Protein AF-A0A7J0FHS6-F1 (afdb_monomer_lite)

Organism: NCBI:txid165716

Structure (mmCIF, N/CA/C/O backbone):
data_AF-A0A7J0FHS6-F1
#
_entry.id   AF-A0A7J0FHS6-F1
#
loop_
_atom_site.group_PDB
_atom_site.id
_atom_site.type_symbol
_atom_site.label_atom_id
_atom_site.label_alt_id
_atom_site.label_comp_id
_atom_site.label_asym_id
_atom_site.label_entity_id
_atom_site.label_seq_id
_atom_site.pdbx_PDB_ins_code
_atom_site.Cartn_x
_atom_site.Cartn_y
_atom_site.Cartn_z
_atom_site.occupancy
_atom_site.B_iso_or_equiv
_atom_site.auth_seq_id
_atom_site.auth_comp_id
_atom_site.auth_asym_id
_atom_site.auth_atom_id
_atom_site.pdbx_PDB_model_num
ATOM 1 N N . MET A 1 1 ? 7.425 8.905 -11.951 1.00 62.09 1 MET A N 1
ATOM 2 C CA . MET A 1 1 ? 7.368 7.550 -11.347 1.00 62.09 1 MET A CA 1
ATOM 3 C C . MET A 1 1 ? 7.694 7.550 -9.858 1.00 62.09 1 MET A C 1
ATOM 5 O O . MET A 1 1 ? 7.028 6.849 -9.105 1.00 62.09 1 MET A O 1
ATOM 9 N N . GLU A 1 2 ? 8.675 8.338 -9.420 1.00 81.38 2 GLU A N 1
ATOM 10 C CA . GLU A 1 2 ? 9.127 8.364 -8.022 1.00 81.38 2 GLU A CA 1
ATOM 11 C C . GLU A 1 2 ? 8.083 8.925 -7.056 1.00 81.38 2 GLU A C 1
ATOM 13 O O . GLU A 1 2 ? 7.847 8.320 -6.019 1.00 81.38 2 GLU A O 1
ATOM 18 N N . ARG A 1 3 ? 7.363 9.988 -7.442 1.00 88.12 3 ARG A N 1
ATOM 19 C CA . ARG A 1 3 ? 6.297 10.584 -6.614 1.00 88.12 3 ARG A CA 1
ATOM 20 C C . ARG A 1 3 ? 5.253 9.563 -6.159 1.00 88.12 3 ARG A C 1
ATOM 22 O O . ARG A 1 3 ? 4.970 9.474 -4.977 1.00 88.12 3 ARG A O 1
ATOM 29 N N . LEU A 1 4 ? 4.749 8.731 -7.074 1.00 88.31 4 LEU A N 1
ATOM 30 C CA . LEU A 1 4 ? 3.742 7.711 -6.751 1.00 88.31 4 LEU A CA 1
ATOM 31 C C . LEU A 1 4 ? 4.264 6.685 -5.733 1.00 88.31 4 LEU A C 1
ATOM 33 O O . LEU A 1 4 ? 3.535 6.237 -4.855 1.00 88.31 4 LEU A O 1
ATOM 37 N N . LYS A 1 5 ? 5.540 6.305 -5.870 1.00 89.62 5 LYS A N 1
ATOM 38 C CA . LYS A 1 5 ? 6.211 5.374 -4.962 1.00 89.62 5 LYS A CA 1
ATOM 39 C C . LYS A 1 5 ? 6.447 6.019 -3.591 1.00 89.62 5 LYS A C 1
ATOM 41 O O . LYS A 1 5 ? 6.275 5.346 -2.580 1.00 89.62 5 LYS A O 1
ATOM 46 N N . SER A 1 6 ? 6.852 7.286 -3.549 1.00 91.31 6 SER A N 1
ATOM 47 C CA . SER A 1 6 ? 7.056 8.026 -2.300 1.00 91.31 6 SER A CA 1
ATOM 48 C C . SER A 1 6 ? 5.746 8.223 -1.548 1.00 91.31 6 SER A C 1
ATOM 50 O O . SER A 1 6 ? 5.694 7.884 -0.377 1.00 91.31 6 SER A O 1
ATOM 52 N N . GLU A 1 7 ? 4.674 8.635 -2.226 1.00 92.62 7 GLU A N 1
ATOM 53 C CA . GLU A 1 7 ? 3.357 8.806 -1.599 1.00 92.62 7 GLU A CA 1
ATOM 54 C C . GLU A 1 7 ? 2.833 7.495 -1.009 1.00 92.62 7 GLU A C 1
ATOM 56 O O . GLU A 1 7 ? 2.429 7.445 0.149 1.00 92.62 7 GLU A O 1
ATOM 61 N N . LEU A 1 8 ? 2.906 6.394 -1.767 1.00 92.69 8 LEU A N 1
ATOM 62 C CA . LEU A 1 8 ? 2.515 5.083 -1.247 1.00 92.69 8 LEU A CA 1
ATOM 63 C C . LEU A 1 8 ? 3.321 4.705 0.003 1.00 92.69 8 LEU A C 1
ATOM 65 O O . LEU A 1 8 ? 2.728 4.254 0.976 1.00 92.69 8 LEU A O 1
ATOM 69 N N . GLN A 1 9 ? 4.638 4.930 0.015 1.00 90.50 9 GLN A N 1
ATOM 70 C CA . GLN A 1 9 ? 5.468 4.655 1.194 1.00 90.50 9 GLN A CA 1
ATOM 71 C C . GLN A 1 9 ? 5.132 5.571 2.379 1.00 90.50 9 GLN A C 1
ATOM 73 O O . GLN A 1 9 ? 5.039 5.069 3.497 1.00 90.50 9 GLN A O 1
ATOM 78 N N . SER A 1 10 ? 4.892 6.867 2.151 1.00 91.50 10 SER A N 1
ATOM 79 C CA . SER A 1 10 ? 4.477 7.827 3.187 1.00 91.50 10 SER A CA 1
ATOM 80 C C . SER A 1 10 ? 3.160 7.421 3.850 1.00 91.50 10 SER A C 1
ATOM 82 O O . SER A 1 10 ? 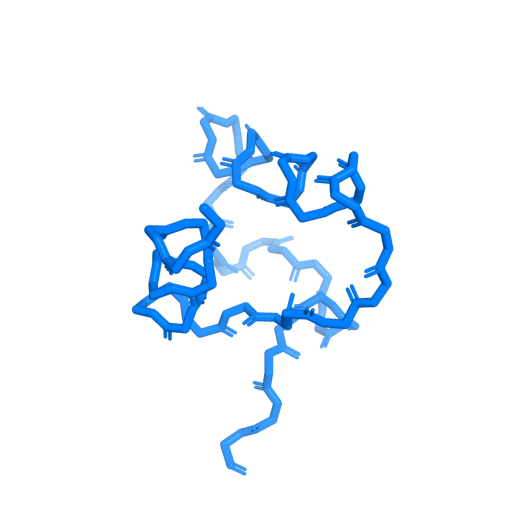3.005 7.560 5.059 1.00 91.50 10 SER A O 1
ATOM 84 N N . HIS A 1 11 ? 2.234 6.851 3.077 1.00 90.12 11 HIS A N 1
ATOM 85 C CA .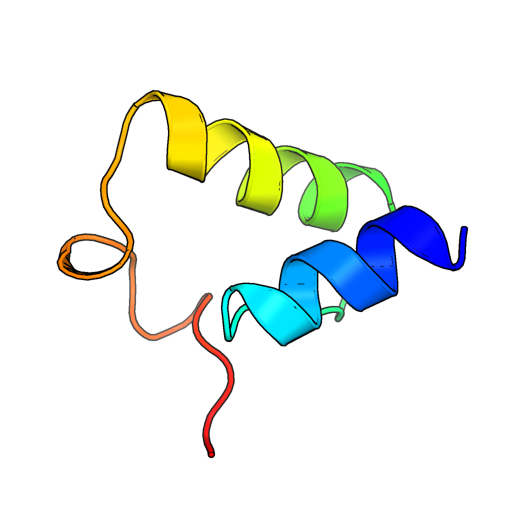 HIS A 1 11 ? 0.976 6.301 3.584 1.00 90.12 11 HIS A CA 1
ATOM 86 C C . HIS A 1 11 ? 1.096 4.857 4.105 1.00 90.12 11 HIS A C 1
ATOM 88 O O . HIS A 1 11 ? 0.089 4.255 4.467 1.00 90.12 11 HIS A O 1
ATOM 94 N N . GLY A 1 12 ? 2.293 4.261 4.140 1.00 91.25 12 GLY A N 1
ATOM 95 C CA . GLY A 1 12 ? 2.485 2.880 4.600 1.00 91.25 12 GLY A CA 1
ATOM 96 C C . GLY A 1 12 ? 1.831 1.830 3.692 1.00 91.25 12 GLY A C 1
ATOM 97 O O . GLY A 1 12 ? 1.473 0.744 4.144 1.00 91.25 12 GLY A O 1
ATOM 98 N N . LEU A 1 13 ? 1.649 2.142 2.409 1.00 92.69 13 LEU A N 1
ATOM 99 C CA . LEU A 1 13 ? 1.066 1.275 1.387 1.00 92.69 13 LEU A CA 1
ATOM 100 C C . LEU A 1 13 ? 2.141 0.584 0.543 1.00 92.69 13 LEU A C 1
ATOM 102 O O . LEU A 1 13 ? 3.252 1.075 0.346 1.00 92.69 13 LEU A O 1
ATOM 106 N N . LYS A 1 14 ? 1.797 -0.579 -0.016 1.00 92.00 14 LYS A N 1
ATOM 107 C CA . LYS A 1 14 ? 2.695 -1.326 -0.904 1.00 92.00 14 LYS A CA 1
ATOM 108 C C . LYS A 1 14 ? 2.858 -0.655 -2.268 1.00 92.00 14 LYS A C 1
ATOM 110 O O . LYS A 1 14 ? 1.885 -0.358 -2.961 1.00 92.00 14 LYS A O 1
ATOM 115 N N . CYS A 1 15 ? 4.111 -0.582 -2.715 1.00 91.38 15 CYS A N 1
ATOM 116 C CA . CYS A 1 15 ? 4.504 -0.070 -4.033 1.00 91.38 15 CYS A CA 1
ATOM 117 C C . CYS A 1 15 ? 4.660 -1.145 -5.123 1.00 91.38 15 CYS A C 1
ATOM 119 O O . CYS A 1 15 ? 5.124 -0.832 -6.218 1.00 91.38 15 CYS A O 1
ATOM 121 N N . GLY A 1 16 ? 4.322 -2.406 -4.838 1.00 88.44 16 GLY A N 1
ATOM 122 C CA . GLY A 1 16 ? 4.394 -3.503 -5.812 1.00 88.44 16 GLY A CA 1
ATOM 123 C C . GLY A 1 16 ? 3.325 -3.416 -6.910 1.00 88.44 16 GLY A C 1
ATOM 124 O O . GLY A 1 16 ? 2.308 -2.735 -6.747 1.00 88.44 16 GLY A O 1
ATOM 125 N N . GLY A 1 17 ? 3.553 -4.128 -8.016 1.00 89.50 17 GLY A N 1
ATOM 126 C CA . GLY A 1 17 ? 2.629 -4.202 -9.153 1.00 89.50 17 GLY A CA 1
ATOM 127 C C . GLY A 1 17 ? 2.792 -3.073 -10.175 1.00 89.50 17 GLY A C 1
ATOM 128 O O . GLY A 1 17 ? 3.789 -2.334 -10.176 1.00 89.50 17 GLY A O 1
ATOM 129 N N . THR A 1 18 ? 1.794 -2.965 -11.049 1.00 92.31 18 THR A N 1
ATOM 130 C CA . THR A 1 18 ? 1.704 -2.007 -12.158 1.00 92.31 18 THR A CA 1
ATOM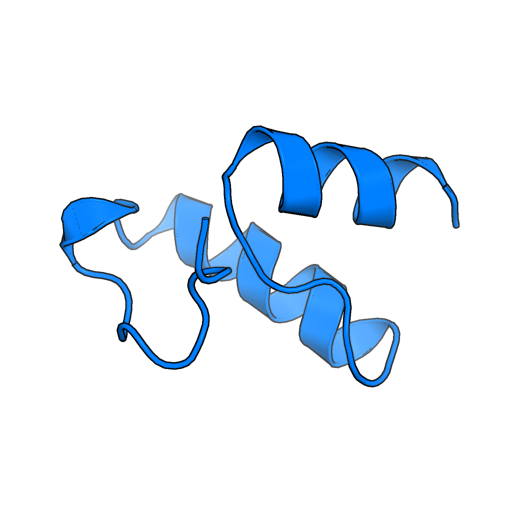 131 C C . THR A 1 18 ? 1.452 -0.572 -11.682 1.00 92.31 18 THR A C 1
ATOM 133 O O . THR A 1 18 ? 1.076 -0.308 -10.538 1.00 92.31 18 THR A O 1
ATOM 136 N N . LEU A 1 19 ? 1.645 0.397 -12.580 1.00 90.75 19 LEU A N 1
ATOM 137 C CA . LEU A 1 19 ? 1.358 1.813 -12.324 1.00 90.75 19 LEU A CA 1
ATOM 138 C C . LEU A 1 19 ? -0.109 2.066 -11.948 1.00 90.75 19 LEU A C 1
ATOM 140 O O . LEU A 1 19 ? -0.390 2.868 -11.059 1.00 90.75 19 LEU A O 1
ATOM 144 N N . GLN A 1 20 ? -1.028 1.366 -12.611 1.00 91.50 20 GLN A N 1
ATOM 145 C CA . GLN A 1 20 ? -2.464 1.489 -12.374 1.00 91.50 20 GLN A CA 1
ATOM 146 C C . GLN A 1 20 ? -2.841 0.972 -10.987 1.00 91.50 20 GLN A C 1
ATOM 148 O O . GLN A 1 20 ? -3.571 1.649 -10.273 1.00 91.50 20 GLN A O 1
ATOM 153 N N . GLU A 1 21 ? -2.279 -0.159 -10.548 1.00 92.31 21 GLU A N 1
ATOM 154 C CA . GLU A 1 21 ? -2.502 -0.664 -9.186 1.00 92.31 21 GLU A CA 1
ATOM 155 C C . GLU A 1 21 ? -2.008 0.315 -8.115 1.00 92.31 21 GLU A C 1
ATOM 157 O O . GLU A 1 21 ? -2.661 0.514 -7.092 1.00 92.31 21 GLU A O 1
ATOM 162 N N . ARG A 1 22 ? -0.857 0.953 -8.349 1.00 91.56 22 ARG A N 1
ATOM 163 C CA . ARG A 1 22 ? -0.316 1.980 -7.448 1.00 91.56 22 ARG A CA 1
ATOM 164 C C . ARG A 1 22 ? -1.235 3.198 -7.367 1.00 91.56 22 ARG A C 1
ATOM 166 O O . ARG A 1 22 ? -1.531 3.660 -6.268 1.00 91.56 22 ARG A O 1
ATOM 173 N N . ALA A 1 23 ? -1.717 3.685 -8.510 1.00 92.06 23 ALA A N 1
ATOM 174 C CA . ALA A 1 23 ? -2.668 4.791 -8.561 1.00 92.06 23 ALA A CA 1
ATOM 175 C C . ALA A 1 23 ? -4.003 4.428 -7.890 1.00 92.06 23 ALA A C 1
ATOM 177 O O . ALA A 1 23 ? -4.521 5.222 -7.112 1.00 92.06 23 ALA A O 1
ATOM 178 N N . ALA A 1 24 ? -4.520 3.217 -8.117 1.00 92.25 24 ALA A N 1
ATOM 179 C CA . ALA A 1 24 ? -5.756 2.732 -7.506 1.00 92.25 24 ALA A CA 1
ATOM 180 C C . ALA A 1 24 ? -5.669 2.690 -5.972 1.00 92.25 24 ALA A C 1
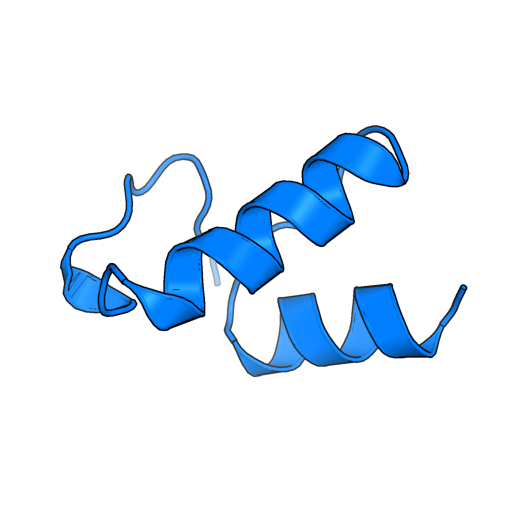ATOM 182 O O . ALA A 1 24 ? -6.608 3.099 -5.294 1.00 92.25 24 ALA A O 1
ATOM 183 N N . ARG A 1 25 ? -4.525 2.268 -5.412 1.00 91.94 25 ARG A N 1
ATOM 184 C CA . ARG A 1 25 ? -4.292 2.293 -3.956 1.00 91.94 25 ARG A CA 1
ATOM 185 C C . ARG A 1 25 ? -4.335 3.711 -3.387 1.00 91.94 25 ARG A C 1
ATOM 187 O O . ARG A 1 25 ? -4.971 3.918 -2.361 1.00 91.94 25 ARG A O 1
ATOM 194 N N . LEU A 1 26 ? -3.710 4.680 -4.060 1.00 91.38 26 LEU A N 1
ATOM 195 C CA . LEU A 1 26 ? -3.773 6.089 -3.650 1.00 91.38 26 LEU A CA 1
ATOM 196 C C . LEU A 1 26 ? -5.181 6.674 -3.808 1.00 91.38 26 LEU A C 1
ATOM 198 O O . LEU A 1 26 ? -5.623 7.445 -2.965 1.00 91.38 26 LEU A O 1
ATOM 202 N N . PHE A 1 27 ? -5.913 6.294 -4.856 1.00 93.31 27 PHE A N 1
ATOM 203 C CA . PHE A 1 27 ? -7.297 6.733 -5.038 1.00 93.31 27 PHE A CA 1
ATOM 204 C C . PHE A 1 27 ? -8.239 6.173 -3.973 1.00 93.31 27 PHE A C 1
ATOM 206 O O . PHE A 1 27 ? -9.159 6.881 -3.570 1.00 93.31 27 PHE A O 1
ATOM 213 N N . LEU A 1 28 ? -7.991 4.957 -3.473 1.00 90.38 28 LEU A N 1
ATOM 214 C CA . LEU A 1 28 ? -8.775 4.381 -2.379 1.00 90.38 28 LEU A CA 1
ATOM 215 C C . LEU A 1 28 ? -8.737 5.253 -1.117 1.00 90.38 28 LEU A C 1
ATOM 217 O O . LEU A 1 28 ? -9.743 5.344 -0.423 1.00 90.38 28 LEU A O 1
ATOM 221 N N . LEU A 1 29 ? -7.620 5.943 -0.859 1.00 89.88 29 LEU A N 1
ATOM 222 C CA . LEU A 1 29 ? -7.477 6.848 0.289 1.00 89.88 29 LEU A CA 1
ATOM 223 C C . LEU A 1 29 ? -8.441 8.040 0.249 1.00 89.88 29 LEU A C 1
ATOM 225 O O . LEU A 1 29 ? -8.679 8.659 1.281 1.00 89.88 29 LEU A O 1
ATOM 229 N N . LYS A 1 30 ? -9.009 8.374 -0.919 1.00 90.19 30 LYS A N 1
ATOM 230 C CA . LYS A 1 30 ? -9.995 9.459 -1.035 1.00 90.19 30 LYS A CA 1
ATOM 231 C C . LYS A 1 30 ? -11.348 9.101 -0.427 1.00 90.19 30 LYS A C 1
ATOM 233 O O . LYS A 1 30 ? -12.076 9.998 -0.020 1.00 90.19 30 LYS A O 1
ATOM 238 N N . THR A 1 31 ? -11.703 7.819 -0.422 1.00 90.75 31 THR A N 1
ATOM 239 C CA . THR A 1 31 ? -13.018 7.339 0.030 1.00 90.75 31 THR A CA 1
ATOM 240 C C . THR A 1 31 ? -12.927 6.447 1.257 1.00 90.75 31 THR A C 1
ATOM 242 O O . THR A 1 31 ? -13.904 6.318 1.986 1.00 90.75 31 THR A O 1
ATOM 245 N N . THR A 1 32 ? -11.771 5.824 1.488 1.00 89.75 32 THR A N 1
ATOM 246 C CA . THR A 1 32 ? -11.557 4.848 2.555 1.00 89.75 32 THR A CA 1
ATOM 247 C C . THR A 1 32 ? -10.352 5.263 3.399 1.00 89.75 32 THR A C 1
ATOM 249 O O . THR A 1 32 ? -9.249 5.380 2.858 1.00 89.75 32 THR A O 1
ATOM 252 N N . PRO A 1 33 ? -10.516 5.466 4.717 1.00 88.81 33 PRO A N 1
ATOM 253 C CA . PRO A 1 33 ? -9.397 5.790 5.592 1.00 88.81 33 PRO A CA 1
ATOM 254 C C . PRO A 1 33 ? -8.425 4.607 5.707 1.00 88.81 33 PRO A C 1
ATOM 256 O O . PRO A 1 33 ? -8.809 3.444 5.564 1.00 88.81 33 PRO A O 1
ATOM 259 N N . LEU A 1 34 ? -7.154 4.905 5.995 1.00 86.50 34 LEU A N 1
ATOM 260 C CA . LEU A 1 34 ? -6.057 3.926 6.016 1.00 86.50 34 LEU A CA 1
ATOM 261 C C . LEU A 1 34 ? -6.328 2.734 6.958 1.00 86.50 34 LEU A C 1
ATOM 263 O O . LEU A 1 34 ? -5.956 1.605 6.651 1.00 86.50 34 LEU A O 1
ATOM 267 N N . GLU A 1 35 ? -7.006 2.980 8.079 1.00 86.19 35 GLU A N 1
ATOM 268 C CA . GLU A 1 35 ? -7.366 1.975 9.090 1.00 86.19 35 GLU A CA 1
ATOM 269 C C . GLU A 1 35 ? -8.375 0.928 8.594 1.00 86.19 35 GLU A C 1
ATOM 271 O O . GLU A 1 35 ? -8.352 -0.218 9.042 1.00 86.19 35 GLU A O 1
ATOM 276 N N . MET A 1 36 ? -9.231 1.307 7.640 1.00 88.00 36 MET A N 1
ATOM 277 C CA . MET A 1 36 ? -10.236 0.427 7.041 1.00 88.00 36 MET A CA 1
ATOM 278 C C . MET A 1 36 ? -9.702 -0.302 5.806 1.00 88.00 36 MET A C 1
ATOM 280 O O . MET A 1 36 ? -10.390 -1.151 5.234 1.00 88.00 36 MET A O 1
ATOM 284 N N . LEU A 1 37 ? -8.472 0.000 5.377 1.00 88.62 37 LEU A N 1
ATOM 285 C CA . LEU A 1 37 ? -7.886 -0.663 4.227 1.00 88.62 37 LEU A CA 1
ATOM 286 C C . LEU A 1 37 ? -7.524 -2.120 4.538 1.00 88.62 37 LEU A C 1
ATOM 288 O O . LEU A 1 37 ? -7.024 -2.448 5.619 1.00 88.62 37 LEU A O 1
ATOM 292 N N . PRO A 1 38 ? -7.670 -3.019 3.549 1.00 87.69 38 PRO A N 1
ATOM 293 C CA . PRO A 1 38 ? -7.208 -4.388 3.683 1.00 87.69 38 PRO A CA 1
ATOM 294 C C . PRO A 1 38 ? -5.719 -4.438 4.042 1.00 87.69 38 PRO A C 1
ATOM 296 O O . PRO A 1 38 ? -4.876 -3.905 3.316 1.00 87.69 38 PRO A O 1
ATOM 299 N N . LYS A 1 39 ? -5.364 -5.215 5.076 1.00 86.12 39 LYS A N 1
ATOM 300 C CA . LYS A 1 39 ? -3.965 -5.469 5.494 1.00 86.12 39 LYS A CA 1
ATOM 301 C C . LYS A 1 39 ? -3.058 -5.981 4.364 1.00 86.12 39 LYS A C 1
ATOM 303 O O . LYS A 1 39 ? -1.839 -5.913 4.458 1.00 86.12 39 LYS A O 1
ATOM 308 N N . LYS A 1 40 ? -3.643 -6.509 3.282 1.00 86.94 40 LYS A N 1
ATOM 309 C CA . LYS A 1 40 ? -2.923 -6.934 2.073 1.00 86.94 40 LYS A CA 1
ATOM 310 C C . LYS A 1 40 ? -2.302 -5.758 1.311 1.00 86.94 40 LYS A C 1
ATOM 312 O O . LYS A 1 40 ? -1.255 -5.957 0.695 1.00 86.94 40 LYS A O 1
ATOM 317 N N . LEU A 1 41 ? -2.933 -4.582 1.342 1.00 86.88 41 LEU A N 1
ATOM 318 C CA . LEU A 1 41 ? -2.479 -3.359 0.668 1.00 86.88 41 LEU A CA 1
ATOM 319 C C . LEU A 1 41 ? -1.480 -2.563 1.513 1.00 86.88 41 LEU A C 1
ATOM 321 O O . LEU A 1 41 ? -0.640 -1.861 0.949 1.00 86.88 41 LEU A O 1
ATOM 325 N N . LEU A 1 42 ? -1.546 -2.714 2.836 1.00 90.12 42 LEU A N 1
ATOM 326 C CA . LEU A 1 42 ? -0.600 -2.120 3.774 1.00 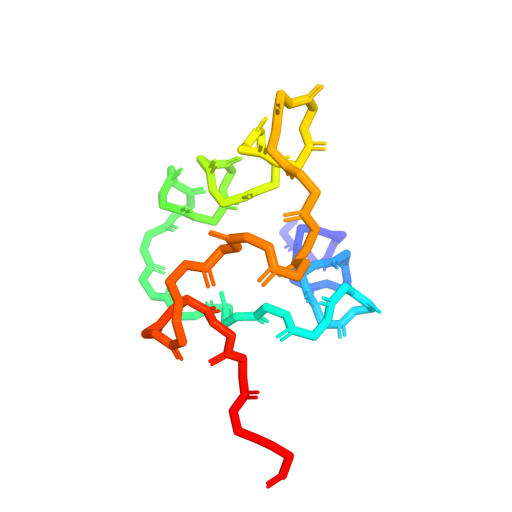90.12 42 LEU A CA 1
ATOM 327 C C . LEU A 1 42 ? 0.771 -2.797 3.651 1.00 90.12 42 LEU A C 1
ATOM 329 O O . LEU A 1 42 ? 0.878 -4.022 3.510 1.00 90.12 42 LEU A O 1
ATOM 333 N N . ALA A 1 43 ? 1.830 -1.998 3.685 1.00 88.19 43 ALA A N 1
ATOM 334 C CA . ALA A 1 43 ? 3.184 -2.497 3.834 1.00 88.19 43 ALA A CA 1
ATOM 335 C C . ALA A 1 43 ? 3.338 -3.087 5.242 1.00 88.19 43 ALA A C 1
ATOM 337 O O . ALA A 1 43 ? 2.856 -2.523 6.224 1.00 88.19 43 ALA A O 1
ATOM 338 N N . LYS A 1 44 ? 3.992 -4.248 5.343 1.00 76.31 44 LYS A N 1
ATOM 339 C CA . LYS A 1 44 ? 4.478 -4.702 6.646 1.00 76.31 44 LYS A CA 1
ATOM 340 C C . LYS A 1 44 ? 5.660 -3.804 7.001 1.00 76.31 44 LYS A C 1
ATOM 342 O O . LYS A 1 44 ? 6.502 -3.575 6.133 1.00 76.31 44 LYS A O 1
ATOM 347 N N . LY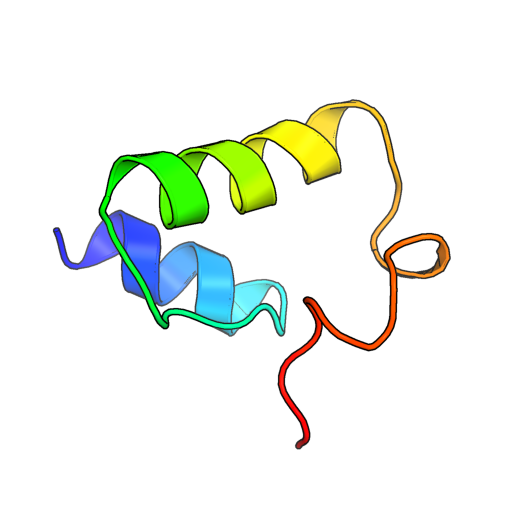S A 1 45 ? 5.644 -3.266 8.217 1.00 59.47 45 LYS A N 1
ATOM 348 C CA . LYS A 1 45 ? 6.786 -2.553 8.782 1.00 59.47 45 LYS A CA 1
ATOM 349 C C . LYS A 1 45 ? 7.987 -3.490 8.870 1.00 59.47 45 LYS A C 1
ATOM 351 O O . LYS A 1 45 ? 7.746 -4.693 9.130 1.00 59.47 45 LYS A O 1
#

InterPro domains:
  IPR025086 SDE2/SF3A3, SAP domain [PF13297] (1-44)
  IPR051421 RNA Processing and DNA Damage Response Regulator [PTHR12786] (1-37)

Sequence (45 aa):
MERLKSELQSHGLKCGGTLQERAARLFLLKTTPLEMLPKKLLAKK

Foldseek 3Di:
DVVLVVVCVVLQFDPDDDPVVSVVLVVCCVPDPSVRDDPVGGHDD

Radius of gyration: 9.55 Å; chains: 1; bounding box: 22×18×22 Å

Secondary structure (DSSP, 8-state):
-HHHHHHHHHTTB---S-HHHHHHHHHHTTTS-GGGS-TTTBPP-

pLDDT: mean 88.3, std 6.68, range [59.47, 93.31]